Protein AF-A0A962RMJ1-F1 (afdb_monomer)

Secondary structure (DSSP, 8-state):
--EEEEEE-SSEEEEEEEETTEEEEEEEEE--TT-HHHHHHHHHHHH-

Nearest PDB structures (foldseek):
  5m45-assembly2_K  TM=8.499E-01  e=2.734E-01  Xanthobacter autotrophicus Py2
  8wt9-assembly1_D  TM=6.741E-01  e=5.960E-01  Escherichia coli
  3bex-assembly2_C  TM=5.986E-01  e=2.575E-01  unclassified
  8wt6-assembly1_D  TM=6.656E-01  e=6.328E-01  Escherichia coli
  8wt7-assembly1_C  TM=6.711E-01  e=9.066E-01  Escherichia coli

Solvent-accessible surface area (backbone atoms only — not comparable to full-atom values): 2894 Å² total; per-residue (Å²): 112,75,48,76,52,72,48,84,47,82,66,38,30,41,38,40,42,38,43,78,98,52,79,70,47,73,49,77,42,67,36,33,86,93,48,55,65,56,35,54,53,56,52,48,66,76,71,110

Mean predicted aligned error: 2.07 Å

pLDDT: mean 96.8, std 2.37, range [84.88, 98.56]

Sequence (48 aa):
MWRMAFDIGGTFTDFVLSGPGRPARFLKVASTPDDPARAVVSGFEQLL

Foldseek 3Di:
DWDKDWDADQFWIKIWIDDPPDDIDIDIDGADVVDRVVRVVVRVVVVD

Structure (mmCIF, N/CA/C/O backbone):
data_AF-A0A962RMJ1-F1
#
_entry.id   AF-A0A962RMJ1-F1
#
loop_
_atom_site.group_PDB
_atom_site.id
_atom_site.type_symbol
_atom_site.label_atom_id
_atom_site.label_alt_id
_atom_site.label_comp_id
_atom_site.label_asym_id
_atom_site.label_entity_id
_atom_site.label_seq_id
_atom_site.pdbx_PDB_ins_code
_atom_site.Cartn_x
_atom_site.Cartn_y
_atom_site.Cartn_z
_atom_site.occupancy
_atom_site.B_iso_or_equiv
_atom_site.auth_seq_id
_atom_site.auth_comp_id
_atom_site.auth_asym_id
_atom_site.auth_atom_id
_atom_site.pdbx_PDB_model_num
ATOM 1 N N . MET A 1 1 ? -16.319 1.720 11.822 1.00 93.00 1 MET A N 1
ATOM 2 C CA . MET A 1 1 ? -16.117 1.495 10.373 1.00 93.00 1 MET A CA 1
ATOM 3 C C . MET A 1 1 ? -14.667 1.114 10.137 1.00 93.00 1 MET A C 1
ATOM 5 O O . MET A 1 1 ? -13.819 1.626 10.860 1.00 93.00 1 MET A O 1
ATOM 9 N N . TRP A 1 2 ? -14.400 0.231 9.180 1.00 94.69 2 TRP A N 1
ATOM 10 C CA . TRP A 1 2 ? -13.040 -0.031 8.711 1.00 94.69 2 TRP A CA 1
ATOM 11 C C . TRP A 1 2 ? -12.621 1.051 7.715 1.00 94.69 2 TRP A C 1
ATOM 13 O O . TRP A 1 2 ? -13.458 1.556 6.968 1.00 94.69 2 TRP A O 1
ATOM 23 N N . ARG A 1 3 ? -11.347 1.433 7.740 1.00 96.12 3 ARG A N 1
ATOM 24 C CA . ARG A 1 3 ? -10.738 2.399 6.825 1.00 96.12 3 ARG A CA 1
ATOM 25 C C . ARG A 1 3 ? -9.395 1.853 6.374 1.00 96.12 3 ARG A C 1
ATOM 27 O O . ARG A 1 3 ? -8.598 1.439 7.215 1.00 96.12 3 ARG A O 1
ATOM 34 N N . MET A 1 4 ? -9.155 1.893 5.073 1.00 95.81 4 MET A N 1
ATOM 35 C CA . MET A 1 4 ? -7.865 1.571 4.486 1.00 95.81 4 MET A CA 1
ATOM 36 C C . MET A 1 4 ? -7.348 2.773 3.705 1.00 95.81 4 MET A C 1
ATOM 38 O O . MET A 1 4 ? -8.113 3.434 3.007 1.00 95.81 4 MET A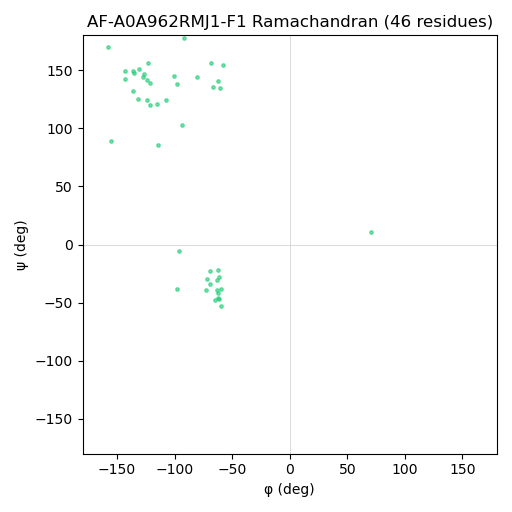 O 1
ATOM 42 N N . ALA A 1 5 ? -6.054 3.026 3.837 1.00 97.50 5 ALA A N 1
ATOM 43 C CA . ALA A 1 5 ? -5.308 3.955 3.010 1.00 97.50 5 ALA A CA 1
ATOM 44 C C . ALA A 1 5 ? -4.033 3.268 2.520 1.00 97.50 5 ALA A C 1
ATOM 46 O O . ALA A 1 5 ? -3.493 2.396 3.207 1.00 97.50 5 ALA A O 1
ATOM 47 N N . PHE A 1 6 ? -3.561 3.679 1.351 1.00 97.69 6 PHE A N 1
ATOM 48 C CA . PHE A 1 6 ? -2.268 3.278 0.824 1.00 97.69 6 PHE A CA 1
ATOM 49 C C . PHE A 1 6 ? -1.611 4.442 0.086 1.00 97.69 6 PHE A C 1
ATOM 51 O O . PHE A 1 6 ? -2.305 5.296 -0.469 1.00 97.69 6 PHE A O 1
ATOM 58 N N . ASP A 1 7 ? -0.283 4.463 0.107 1.00 98.31 7 ASP A N 1
ATOM 59 C CA . ASP A 1 7 ? 0.559 5.414 -0.612 1.00 98.31 7 ASP A CA 1
ATOM 60 C C . ASP A 1 7 ? 1.483 4.643 -1.556 1.00 98.31 7 ASP A C 1
ATOM 62 O O . ASP A 1 7 ? 2.236 3.763 -1.131 1.00 98.31 7 ASP A O 1
ATOM 66 N N . ILE A 1 8 ? 1.375 4.931 -2.850 1.00 98.25 8 ILE A N 1
ATOM 67 C CA . ILE A 1 8 ? 2.111 4.234 -3.902 1.00 98.25 8 ILE A CA 1
ATOM 68 C C . ILE A 1 8 ? 3.390 5.022 -4.176 1.00 98.25 8 ILE A C 1
ATOM 70 O O . ILE A 1 8 ? 3.375 6.037 -4.872 1.00 98.25 8 ILE A O 1
ATOM 74 N N . GLY A 1 9 ? 4.512 4.524 -3.663 1.00 96.81 9 GLY A N 1
ATOM 75 C CA . GLY A 1 9 ? 5.840 5.033 -3.986 1.00 96.81 9 GLY A CA 1
ATOM 76 C C . GLY A 1 9 ? 6.494 4.295 -5.158 1.00 96.81 9 GLY A C 1
ATOM 77 O O . GLY A 1 9 ? 5.971 3.312 -5.683 1.00 96.81 9 GLY A O 1
ATOM 78 N N . GLY A 1 10 ? 7.695 4.735 -5.545 1.00 96.62 10 GLY A N 1
ATOM 79 C CA . GLY A 1 10 ? 8.473 4.093 -6.615 1.00 96.62 10 GLY A CA 1
ATOM 80 C C . GLY A 1 10 ? 9.079 2.740 -6.220 1.00 96.62 10 GLY A C 1
ATOM 81 O O . GLY A 1 10 ? 9.077 1.808 -7.016 1.00 96.62 10 GLY A O 1
ATOM 82 N N . THR A 1 11 ? 9.568 2.617 -4.984 1.00 98.06 11 THR A N 1
ATOM 83 C CA . THR A 1 11 ? 10.178 1.372 -4.474 1.00 98.06 11 THR A CA 1
ATOM 84 C C . THR A 1 11 ? 9.195 0.547 -3.657 1.00 98.06 11 THR A C 1
ATOM 86 O O . THR A 1 11 ? 9.199 -0.680 -3.728 1.00 98.06 11 THR A O 1
ATOM 89 N N . PHE A 1 12 ? 8.362 1.217 -2.865 1.00 98.38 12 PHE A N 1
ATOM 90 C CA . PHE A 1 12 ? 7.459 0.579 -1.922 1.00 98.38 12 PHE A CA 1
ATOM 91 C C . PHE A 1 12 ? 6.075 1.212 -1.962 1.00 98.38 12 PHE A C 1
ATOM 93 O O . PHE A 1 12 ? 5.947 2.411 -2.203 1.00 98.38 12 PHE A O 1
ATOM 100 N N . THR A 1 13 ? 5.066 0.390 -1.684 1.00 98.50 13 THR A N 1
ATOM 101 C CA . THR A 1 13 ? 3.701 0.818 -1.391 1.00 98.50 13 THR A CA 1
ATOM 102 C C . THR A 1 13 ? 3.442 0.606 0.097 1.00 98.50 13 THR A C 1
ATOM 104 O O . THR A 1 13 ? 3.633 -0.495 0.625 1.00 98.50 13 THR A O 1
ATOM 107 N N . ASP A 1 14 ? 3.047 1.677 0.774 1.00 98.50 14 ASP A N 1
ATOM 108 C CA . ASP A 1 14 ? 2.771 1.727 2.207 1.00 98.50 14 ASP A CA 1
ATOM 109 C C . ASP A 1 14 ? 1.264 1.602 2.454 1.00 98.50 14 ASP A C 1
ATOM 111 O O . ASP A 1 14 ? 0.474 2.227 1.756 1.00 98.50 14 ASP A O 1
ATOM 115 N N . PHE A 1 15 ? 0.848 0.825 3.456 1.00 98.56 15 PHE A N 1
ATOM 116 C CA . PHE A 1 15 ? -0.560 0.599 3.793 1.00 98.56 15 PHE A CA 1
ATOM 117 C C . PHE A 1 15 ? -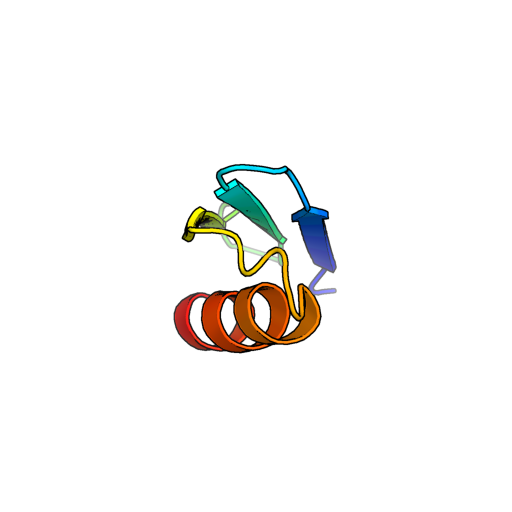0.856 0.891 5.258 1.00 98.56 15 PHE A C 1
ATOM 119 O O . PHE A 1 15 ? -0.064 0.576 6.151 1.00 98.56 15 PHE A O 1
ATOM 126 N N . VAL A 1 16 ?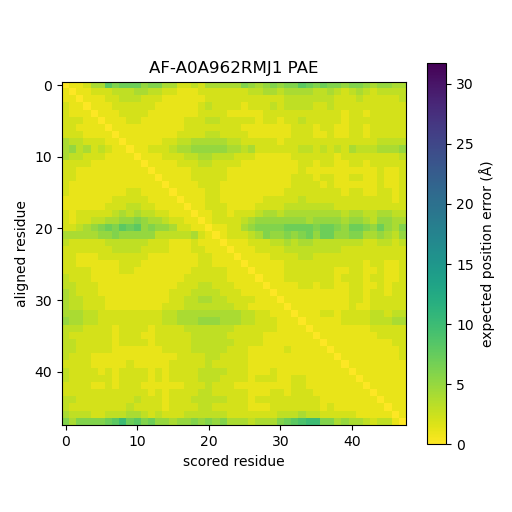 -2.073 1.377 5.503 1.00 98.06 16 VAL A N 1
ATOM 127 C CA . VAL A 1 16 ? -2.666 1.515 6.834 1.00 98.06 16 VAL A CA 1
ATOM 128 C C . VAL A 1 16 ? -4.077 0.934 6.823 1.00 98.06 16 VAL A C 1
ATOM 130 O O . VAL A 1 16 ? -4.926 1.372 6.047 1.00 98.06 16 VAL A O 1
ATOM 133 N N . LEU A 1 17 ? -4.353 -0.007 7.727 1.00 97.56 17 LEU A N 1
ATOM 134 C CA . LEU A 1 17 ? -5.696 -0.521 8.005 1.00 97.56 17 LEU A CA 1
ATOM 135 C C . LEU A 1 17 ? -6.098 -0.157 9.435 1.00 97.56 17 LEU A C 1
ATOM 137 O O . LEU A 1 17 ? -5.445 -0.554 10.398 1.00 97.56 17 LEU A O 1
ATOM 141 N N . SER A 1 18 ? -7.200 0.576 9.579 1.00 97.19 18 SER A N 1
ATOM 142 C CA . SER A 1 18 ? -7.755 0.992 10.868 1.00 97.19 18 SER A CA 1
ATOM 143 C C . SER A 1 18 ? -9.204 0.534 11.009 1.00 97.19 18 SER A C 1
ATOM 145 O O . SER A 1 18 ? -9.980 0.567 10.052 1.00 97.19 18 SER A O 1
ATOM 147 N N . GLY A 1 19 ? -9.584 0.112 12.213 1.00 96.12 19 GLY A N 1
ATOM 148 C CA . GLY A 1 19 ? -10.925 -0.370 12.507 1.00 96.12 19 GLY A CA 1
ATOM 149 C C . GLY A 1 19 ? -11.280 -0.288 13.988 1.00 96.12 19 GLY A C 1
ATOM 150 O O . GLY A 1 19 ? -10.430 -0.004 14.831 1.00 96.12 19 GLY 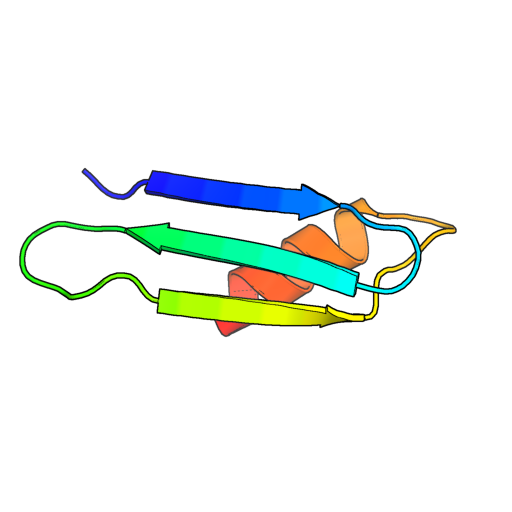A O 1
ATOM 151 N N . PRO A 1 20 ? -12.559 -0.507 14.324 1.00 96.19 20 PRO A N 1
ATOM 152 C CA . PRO A 1 20 ? -13.044 -0.387 15.691 1.00 96.19 20 PRO A CA 1
ATOM 153 C C . PRO A 1 20 ? -12.446 -1.467 16.603 1.00 96.19 20 PRO A C 1
ATOM 155 O O . PRO A 1 20 ? -12.411 -2.644 16.250 1.00 96.19 20 PRO A O 1
ATOM 1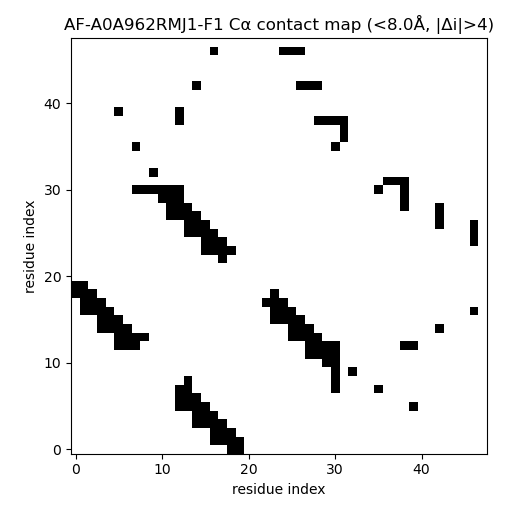58 N N . GLY A 1 21 ? -12.017 -1.059 17.801 1.00 95.19 21 GLY A N 1
ATOM 159 C CA . GLY A 1 21 ? -11.579 -1.974 18.862 1.00 95.19 21 GLY A CA 1
ATOM 160 C C . GLY A 1 21 ? -10.249 -2.687 18.604 1.00 95.19 21 GLY A C 1
ATOM 161 O O . GLY A 1 21 ? -9.918 -3.614 19.338 1.00 95.19 21 GLY A O 1
ATOM 162 N N . ARG A 1 22 ? -9.487 -2.286 17.578 1.00 91.06 22 ARG A N 1
ATOM 163 C CA . ARG A 1 22 ? -8.163 -2.843 17.275 1.00 91.06 22 ARG A CA 1
ATOM 164 C C . ARG A 1 22 ? -7.156 -1.734 16.961 1.00 91.06 22 ARG A C 1
ATOM 166 O O . ARG A 1 22 ? -7.548 -0.721 16.380 1.00 91.06 22 ARG A O 1
ATOM 173 N N . PRO A 1 23 ? -5.870 -1.915 17.307 1.00 96.56 23 PRO A N 1
ATOM 174 C CA . PRO A 1 23 ? -4.807 -1.043 16.822 1.00 96.56 23 PRO A CA 1
ATOM 175 C C . PRO A 1 23 ? -4.747 -1.031 15.291 1.00 96.56 23 PRO A C 1
ATOM 177 O O . PRO A 1 23 ? -5.136 -2.003 14.638 1.00 96.56 23 PRO A O 1
ATOM 180 N N . ALA A 1 24 ? -4.228 0.058 14.723 1.00 96.69 24 ALA A N 1
ATOM 181 C CA . ALA A 1 24 ? -3.961 0.119 13.293 1.00 96.69 24 ALA A CA 1
ATOM 182 C C . ALA A 1 24 ? -2.912 -0.931 12.893 1.00 96.69 24 ALA A C 1
ATOM 184 O O . ALA A 1 24 ? -1.937 -1.157 13.614 1.00 96.69 24 ALA A O 1
ATOM 185 N N . ARG A 1 25 ? -3.120 -1.561 11.737 1.00 97.25 25 ARG A N 1
ATOM 186 C CA . ARG A 1 25 ? -2.153 -2.454 11.094 1.00 97.25 25 ARG A CA 1
ATOM 187 C C . ARG A 1 25 ? -1.446 -1.702 9.975 1.00 97.25 25 ARG A C 1
ATOM 189 O O . ARG A 1 25 ? -2.067 -0.894 9.285 1.00 97.25 25 ARG A O 1
ATOM 196 N N . PHE A 1 26 ? -0.173 -2.019 9.788 1.00 97.94 26 PHE A N 1
ATOM 197 C CA . PHE A 1 26 ? 0.689 -1.406 8.787 1.00 97.94 26 PHE A CA 1
ATOM 198 C C . PHE A 1 26 ? 1.3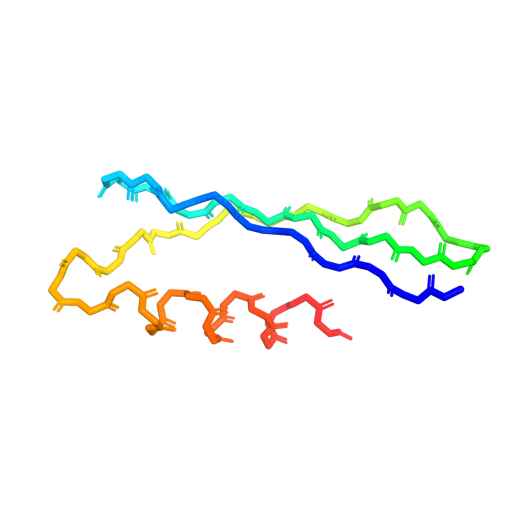41 -2.497 7.950 1.00 97.94 26 PHE A C 1
ATOM 200 O O . PHE A 1 26 ? 1.680 -3.559 8.476 1.00 97.94 26 PHE A O 1
ATOM 207 N N . LEU A 1 27 ? 1.518 -2.230 6.663 1.00 98.44 27 LEU A N 1
ATOM 208 C CA . LEU A 1 27 ? 2.234 -3.112 5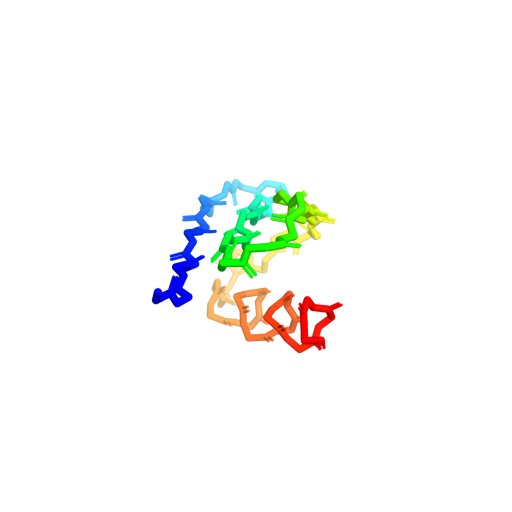.752 1.00 98.44 27 LEU A CA 1
ATOM 209 C C . LEU A 1 27 ? 3.031 -2.264 4.765 1.00 98.44 27 LEU A C 1
ATOM 211 O O . LEU A 1 27 ? 2.562 -1.222 4.317 1.00 98.44 27 LEU A O 1
ATOM 215 N N . LYS A 1 28 ? 4.228 -2.733 4.426 1.00 98.38 28 LYS A N 1
ATOM 216 C CA . LYS A 1 28 ? 5.054 -2.193 3.351 1.00 98.38 28 LYS A CA 1
ATOM 217 C C . LYS A 1 28 ? 5.370 -3.332 2.395 1.00 98.38 28 LYS A C 1
ATOM 219 O O . LYS A 1 28 ? 5.916 -4.347 2.820 1.00 98.38 28 LYS A O 1
ATOM 2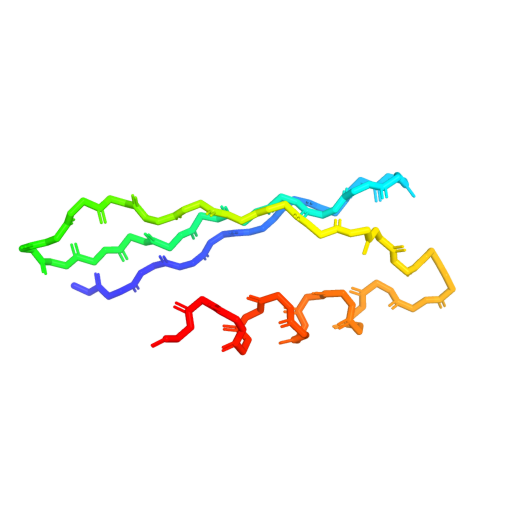24 N N . VAL A 1 29 ? 5.039 -3.160 1.123 1.00 98.12 29 VAL A N 1
ATOM 225 C CA . VAL A 1 29 ? 5.347 -4.129 0.059 1.00 98.12 29 VAL A CA 1
ATOM 226 C C . VAL A 1 29 ? 6.148 -3.449 -1.039 1.00 98.12 29 VAL A C 1
ATOM 228 O O . VAL A 1 29 ? 6.086 -2.229 -1.181 1.00 98.12 29 VAL A O 1
ATOM 231 N N . ALA A 1 30 ? 6.909 -4.222 -1.815 1.00 98.25 30 ALA A N 1
ATOM 232 C CA . ALA A 1 30 ? 7.561 -3.697 -3.010 1.00 98.25 30 ALA A CA 1
ATOM 233 C C . ALA A 1 30 ? 6.504 -3.177 -3.998 1.00 98.25 30 ALA A C 1
ATOM 235 O O . ALA A 1 30 ? 5.496 -3.844 -4.236 1.00 98.25 30 ALA A O 1
ATOM 236 N N . SER A 1 31 ? 6.734 -1.991 -4.557 1.00 98.31 31 SER A N 1
ATOM 237 C CA . SER A 1 31 ? 5.876 -1.450 -5.610 1.00 98.31 31 SER A CA 1
ATOM 238 C C . SER A 1 31 ? 6.022 -2.250 -6.901 1.00 98.31 31 SER A C 1
ATOM 240 O O . SER A 1 31 ? 7.055 -2.867 -7.162 1.00 98.31 31 SER A O 1
ATOM 242 N N . THR A 1 32 ? 4.993 -2.182 -7.737 1.00 98.19 32 THR A N 1
ATOM 243 C CA . THR A 1 32 ? 4.966 -2.717 -9.101 1.00 98.19 32 THR A CA 1
ATOM 244 C C . THR A 1 32 ? 4.833 -1.540 -10.074 1.00 98.19 32 THR A C 1
ATOM 246 O O . THR A 1 32 ? 3.714 -1.154 -10.395 1.00 98.19 32 THR A O 1
ATOM 249 N N . PRO A 1 33 ? 5.940 -0.884 -10.488 1.00 96.75 33 PRO A N 1
ATOM 250 C CA . PRO A 1 33 ? 5.879 0.371 -11.251 1.00 96.75 33 PRO A CA 1
ATOM 251 C C . PRO A 1 33 ? 5.174 0.250 -12.606 1.00 96.75 33 PRO A C 1
ATOM 253 O O . PRO A 1 33 ? 4.622 1.227 -13.102 1.00 96.75 33 PRO A O 1
ATOM 256 N N . ASP A 1 34 ? 5.206 -0.942 -13.197 1.00 97.69 34 ASP A N 1
ATOM 257 C CA . ASP A 1 34 ? 4.519 -1.301 -14.437 1.00 97.69 34 ASP A CA 1
ATOM 258 C C . ASP A 1 34 ? 2.998 -1.416 -14.263 1.00 97.69 34 ASP A C 1
ATOM 260 O O . ASP A 1 34 ? 2.252 -1.132 -15.198 1.00 97.69 34 ASP A O 1
ATOM 264 N N . ASP A 1 35 ? 2.540 -1.795 -13.069 1.00 98.12 35 ASP A N 1
ATOM 265 C CA . ASP A 1 35 ? 1.123 -1.876 -12.713 1.00 98.12 35 ASP A CA 1
ATOM 266 C C . ASP A 1 35 ? 0.930 -1.744 -11.191 1.00 98.12 35 ASP A C 1
ATOM 268 O O . ASP A 1 35 ? 0.914 -2.751 -10.471 1.00 98.12 35 ASP A O 1
ATOM 272 N N . PRO A 1 36 ? 0.771 -0.518 -10.662 1.00 97.75 36 PRO A N 1
ATOM 273 C CA . PRO A 1 36 ? 0.666 -0.291 -9.223 1.00 97.75 36 PRO A CA 1
ATOM 274 C C . PRO A 1 36 ? -0.543 -0.957 -8.558 1.00 97.75 36 PRO A C 1
ATOM 276 O O . PRO A 1 36 ? -0.518 -1.219 -7.353 1.00 97.75 36 PRO A O 1
ATOM 279 N N . ALA A 1 37 ? -1.595 -1.274 -9.322 1.00 98.06 37 ALA A N 1
ATOM 280 C CA . ALA A 1 37 ? -2.777 -1.934 -8.779 1.00 98.06 37 ALA A CA 1
ATOM 281 C C . ALA A 1 37 ? -2.445 -3.334 -8.238 1.00 98.06 37 ALA A C 1
ATOM 283 O O . ALA A 1 37 ? -3.036 -3.761 -7.245 1.00 98.06 37 ALA A O 1
ATOM 284 N N . ARG A 1 38 ? -1.454 -4.027 -8.817 1.00 98.31 38 ARG A N 1
ATOM 285 C CA . ARG A 1 38 ? -1.001 -5.341 -8.330 1.00 98.31 38 ARG A CA 1
ATOM 286 C C . ARG A 1 38 ? -0.434 -5.277 -6.916 1.00 98.31 38 ARG A C 1
ATOM 288 O O . ARG A 1 38 ? -0.800 -6.112 -6.088 1.00 98.31 38 ARG A O 1
ATOM 295 N N . ALA A 1 39 ? 0.422 -4.296 -6.625 1.00 98.06 39 ALA A N 1
ATOM 296 C CA . ALA A 1 39 ? 0.936 -4.078 -5.275 1.00 98.06 39 ALA A CA 1
ATOM 297 C C . ALA A 1 39 ? -0.201 -3.745 -4.295 1.00 98.06 39 ALA A C 1
ATOM 299 O O . ALA A 1 39 ? -0.231 -4.304 -3.200 1.00 98.06 39 ALA A O 1
ATOM 300 N N . VAL A 1 40 ? -1.170 -2.915 -4.710 1.00 98.00 40 VAL A N 1
ATOM 301 C CA . VAL A 1 40 ? -2.356 -2.565 -3.905 1.00 98.00 40 VAL A CA 1
ATOM 302 C C . VAL A 1 40 ? -3.189 -3.798 -3.541 1.00 98.00 40 VAL A C 1
ATOM 304 O O . VAL A 1 40 ? -3.460 -4.025 -2.363 1.00 98.00 40 VAL A O 1
ATOM 307 N N . VAL A 1 41 ? -3.569 -4.615 -4.527 1.00 97.50 41 VAL A N 1
ATOM 308 C CA . VAL A 1 41 ? -4.400 -5.813 -4.309 1.00 97.50 41 VAL A CA 1
ATOM 309 C C . VAL A 1 41 ? -3.662 -6.841 -3.453 1.00 97.50 41 VAL A C 1
ATOM 311 O O . VAL A 1 41 ? -4.208 -7.304 -2.455 1.00 97.50 41 VAL A O 1
ATOM 314 N N . SER A 1 42 ? -2.399 -7.138 -3.774 1.00 97.19 42 SER A N 1
ATOM 315 C CA . SER A 1 42 ? -1.605 -8.099 -2.999 1.00 97.19 42 SER A CA 1
ATOM 316 C C . SER A 1 42 ? -1.375 -7.639 -1.556 1.00 97.19 42 SER A C 1
ATOM 318 O O . SER A 1 42 ? -1.431 -8.445 -0.626 1.00 97.19 42 SER A O 1
ATOM 320 N N . GLY A 1 43 ? -1.128 -6.343 -1.342 1.00 97.56 43 GLY A N 1
ATOM 321 C CA . GLY A 1 43 ? -0.967 -5.793 0.001 1.00 97.56 43 GLY A CA 1
ATOM 322 C C . GLY A 1 43 ? -2.276 -5.780 0.794 1.00 97.56 43 GLY A C 1
ATOM 323 O O . GLY A 1 43 ? -2.261 -6.037 1.998 1.00 97.56 43 GLY A O 1
ATOM 324 N N . PHE A 1 44 ? -3.417 -5.562 0.131 1.00 96.44 44 PHE A N 1
ATOM 325 C CA . PHE A 1 44 ? -4.730 -5.683 0.765 1.00 96.44 44 PHE A CA 1
ATOM 326 C C . PHE A 1 44 ? -4.989 -7.104 1.274 1.00 96.44 44 PHE A C 1
ATOM 328 O O . PHE A 1 44 ? -5.377 -7.267 2.428 1.00 96.44 44 PHE A O 1
ATOM 335 N N . GLU A 1 45 ? -4.716 -8.126 0.460 1.00 95.75 45 GLU A N 1
ATOM 336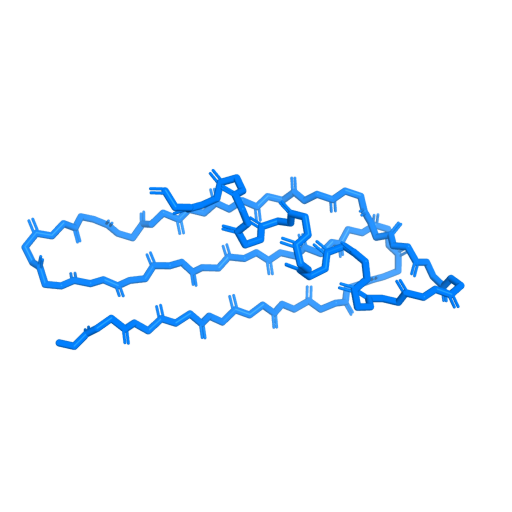 C CA . GLU A 1 45 ? -4.893 -9.537 0.836 1.00 95.75 45 GLU A CA 1
ATOM 337 C C . GLU A 1 45 ? -4.047 -9.936 2.055 1.00 95.75 45 GLU A C 1
ATOM 339 O O . GLU A 1 45 ? -4.524 -10.657 2.927 1.00 95.75 45 GLU A O 1
ATOM 344 N N . GLN A 1 46 ? -2.818 -9.420 2.168 1.00 96.00 46 GLN A N 1
ATOM 345 C CA . GLN A 1 46 ? -1.947 -9.646 3.332 1.00 96.00 46 GLN A CA 1
ATOM 346 C C . GLN A 1 46 ? -2.440 -8.944 4.614 1.00 96.00 46 GLN A C 1
ATOM 348 O O . GLN A 1 46 ? -2.059 -9.321 5.726 1.00 96.00 46 GLN A O 1
ATOM 353 N N . LEU A 1 47 ? -3.253 -7.892 4.468 1.00 92.19 47 LEU A N 1
ATOM 354 C CA . LEU A 1 47 ? -3.796 -7.087 5.564 1.00 92.19 47 LEU A CA 1
ATOM 355 C C . LEU A 1 47 ? -5.204 -7.487 6.008 1.00 92.19 47 LEU A C 1
ATOM 357 O O . LEU A 1 47 ? -5.681 -6.924 6.999 1.00 92.19 47 LEU A O 1
ATOM 361 N N . LEU A 1 48 ? -5.862 -8.423 5.326 1.00 84.88 48 LEU A N 1
ATOM 362 C CA . LEU A 1 48 ? -7.060 -9.079 5.857 1.00 84.88 48 LEU A CA 1
ATOM 363 C C . LEU A 1 48 ? -6.708 -10.006 7.037 1.00 84.88 48 LEU A C 1
ATOM 365 O O . LEU A 1 48 ? -7.658 -10.416 7.734 1.00 84.88 48 LEU A O 1
#

Radius of gyration: 10.91 Å; Cα contacts (8 Å, |Δi|>4): 77; chains: 1; bounding box: 26×15×33 Å